Protein AF-A0A815BHQ4-F1 (afdb_monomer)

Foldseek 3Di:
DADEPDDDDDQPLVVLVVCQQDQEYHYAADELVNVCVSQVPPSHPLVSLLNHQYYAYHHEYDPDLVSLLSVLQSNQAHQHYEAHQYAPVSCVSNLVNNVVRNLNHAEYEYEYNQVRDDPVSVVVSVVVVVVVCVVRQHWYWYHHVPDPPDIDTDGDD

pLDDT: mean 74.85, std 13.0, range [36.91, 93.25]

Secondary structure (DSSP, 8-state):
-EEE-SS-SS-HHHHHHT-TT--EEEEES--HHHHHHHHHSTTS-HHHHTT--EEEEESPPPS-HHHHHHHHHHTTT-SEEEEEEE-HHHHHHHHHHHHHH-TT--EEEEEE-GGG--HHHHHHHHHHHHHHHHTTT-EEEEEETTSTT-EEEE---

Mean predicted aligned error: 8.63 Å

Nearest PDB structures (foldseek):
  7z8v-assembly1_F  TM=5.397E-01  e=1.054E-01  Homo sapiens
  3mi3-assembly1_A  TM=4.698E-01  e=1.117E+00  Schizosaccharomyces pombe
  8bya-assembly1_E  TM=3.377E-01  e=5.835E-01  Homo sapiens
  3hly-assembly2_B  TM=4.383E-01  e=2.268E+00  Synechococcus elongatus PCC 6301
  8or0-assembly1_E  TM=3.920E-01  e=2.016E+00  Homo sapiens

Solvent-accessible surface area (backbone atoms only — not comparable to full-atom values): 8557 Å² total; per-residue (Å²): 90,79,50,67,70,72,85,80,99,66,60,68,21,60,57,52,64,74,37,86,80,48,35,46,46,36,39,34,67,42,43,50,64,58,50,47,57,49,53,68,40,91,73,36,62,66,72,51,44,52,51,23,32,34,42,34,42,29,26,49,62,66,97,43,70,68,58,51,51,52,50,29,65,57,47,30,45,26,28,36,43,35,40,31,49,28,53,68,73,52,50,70,59,39,49,68,47,33,62,76,46,22,82,55,45,52,37,39,38,39,28,37,42,52,90,81,62,56,76,66,57,52,54,52,50,52,51,54,49,50,62,56,30,74,76,61,71,31,31,39,36,42,37,48,72,78,46,102,78,58,74,50,78,45,70,53,135

Structure (mmCIF, N/CA/C/O backbone):
data_AF-A0A815BHQ4-F1
#
_entry.id   AF-A0A815BHQ4-F1
#
loop_
_atom_site.group_PDB
_atom_site.id
_atom_site.type_symbol
_atom_site.label_atom_id
_atom_site.label_alt_id
_atom_site.label_comp_id
_atom_site.label_asym_id
_atom_site.label_entity_id
_atom_site.label_seq_id
_atom_site.pdbx_PDB_ins_code
_atom_site.Cartn_x
_atom_site.Cartn_y
_atom_site.Cartn_z
_atom_site.occupancy
_atom_site.B_iso_or_equiv
_atom_site.auth_seq_id
_atom_site.auth_comp_id
_atom_site.auth_asym_id
_atom_site.auth_atom_id
_atom_site.pdbx_PDB_model_num
ATOM 1 N N . PHE A 1 1 ? -13.471 4.871 1.858 1.00 61.12 1 PHE A N 1
ATOM 2 C CA . PHE A 1 1 ? -13.463 6.341 1.654 1.00 61.12 1 PHE A CA 1
ATOM 3 C C . PHE A 1 1 ? -12.443 6.696 0.574 1.00 61.12 1 PHE A C 1
ATOM 5 O O . PHE A 1 1 ? -11.396 6.064 0.565 1.00 61.12 1 PHE A O 1
ATOM 12 N N . SER A 1 2 ? -12.722 7.641 -0.337 1.00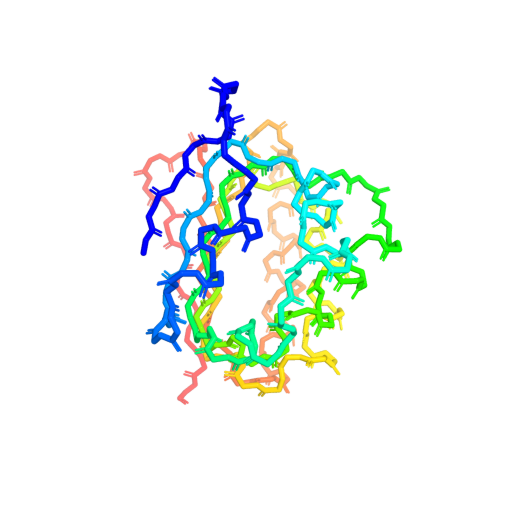 54.50 2 SER A N 1
ATOM 13 C CA . SER A 1 2 ? -11.794 8.050 -1.413 1.00 54.50 2 SER A CA 1
ATOM 14 C C . SER A 1 2 ? -11.588 9.566 -1.405 1.00 54.50 2 SER A C 1
ATOM 16 O O . SER A 1 2 ? -12.576 10.298 -1.380 1.00 54.50 2 SER A O 1
ATOM 18 N N . ARG A 1 3 ? -10.334 10.042 -1.436 1.00 63.38 3 ARG A N 1
ATOM 19 C CA . ARG A 1 3 ? -10.001 11.480 -1.450 1.00 63.38 3 ARG A CA 1
ATOM 20 C C . ARG A 1 3 ? -8.830 11.805 -2.380 1.00 63.38 3 ARG A C 1
ATOM 22 O O . ARG A 1 3 ? -7.824 11.099 -2.396 1.00 63.38 3 ARG A O 1
ATOM 29 N N . GLN A 1 4 ? -8.950 12.925 -3.092 1.00 62.28 4 GLN A N 1
ATOM 30 C CA . GLN A 1 4 ? -7.867 13.575 -3.831 1.00 62.28 4 GLN A CA 1
ATOM 31 C C . GLN A 1 4 ? -7.323 14.757 -3.009 1.00 62.28 4 GLN A C 1
ATOM 33 O O . GLN A 1 4 ? -8.094 15.638 -2.626 1.00 62.28 4 GLN A O 1
ATOM 38 N N . LEU A 1 5 ? -6.017 14.789 -2.709 1.00 60.12 5 LEU A N 1
ATOM 39 C CA . LEU A 1 5 ? -5.383 15.895 -1.964 1.00 60.12 5 LEU A CA 1
ATOM 40 C C . LEU A 1 5 ? -4.979 17.044 -2.906 1.00 60.12 5 LEU A C 1
ATOM 42 O O . LEU A 1 5 ? -3.830 17.465 -2.953 1.00 60.12 5 LEU A O 1
ATOM 46 N N . SER A 1 6 ? -5.921 17.579 -3.682 1.00 50.56 6 SER A N 1
ATOM 47 C CA . SER A 1 6 ? -5.687 18.786 -4.483 1.00 50.56 6 SER A CA 1
ATOM 48 C C . SER A 1 6 ? -6.383 19.970 -3.818 1.00 50.56 6 SER A C 1
ATOM 50 O O . SER A 1 6 ? -7.547 20.217 -4.102 1.00 50.56 6 SER A O 1
ATOM 52 N N . ARG A 1 7 ? -5.668 20.649 -2.905 1.00 52.22 7 ARG A N 1
ATOM 53 C CA . ARG A 1 7 ? -6.044 21.909 -2.222 1.00 52.22 7 ARG A CA 1
ATOM 54 C C . ARG A 1 7 ? -7.504 21.965 -1.709 1.00 52.22 7 ARG A C 1
ATOM 56 O O . ARG A 1 7 ? -8.370 22.333 -2.490 1.00 52.22 7 ARG A O 1
ATOM 63 N N . ASN A 1 8 ? -7.766 21.676 -0.412 1.00 52.06 8 ASN A N 1
ATOM 64 C CA . ASN A 1 8 ? -8.641 22.494 0.478 1.00 52.06 8 ASN A CA 1
ATOM 65 C C . ASN A 1 8 ? -9.079 21.892 1.850 1.00 52.06 8 ASN A C 1
ATOM 67 O O . ASN A 1 8 ? -9.425 20.716 1.980 1.00 52.06 8 ASN A O 1
ATOM 71 N N . VAL A 1 9 ? -9.113 22.823 2.825 1.00 53.78 9 VAL A N 1
ATOM 72 C CA . VAL A 1 9 ? -9.917 23.053 4.060 1.00 53.78 9 VAL A CA 1
ATOM 73 C C . VAL A 1 9 ? -9.940 22.040 5.219 1.00 53.78 9 VAL A C 1
ATOM 75 O O . VAL A 1 9 ? -9.881 22.490 6.360 1.00 53.78 9 VAL A O 1
ATOM 78 N N . ILE A 1 10 ? -9.985 20.721 5.010 1.00 62.66 10 ILE A N 1
ATOM 79 C CA . ILE A 1 10 ? -10.094 19.756 6.135 1.00 62.66 10 ILE A CA 1
ATOM 80 C C . ILE A 1 10 ? -8.878 18.829 6.161 1.00 62.66 10 ILE A C 1
ATOM 82 O O . ILE A 1 10 ? -8.571 18.190 5.149 1.00 62.66 10 ILE A O 1
ATOM 86 N N . LYS A 1 11 ? -8.178 18.725 7.297 1.00 74.12 11 LYS A N 1
ATOM 87 C CA . LYS A 1 11 ? -7.032 17.810 7.440 1.00 74.12 11 LYS A CA 1
ATOM 88 C C . LYS A 1 11 ? -7.503 16.360 7.304 1.00 74.12 11 LYS A C 1
ATOM 90 O O . LYS A 1 11 ? -8.575 16.007 7.794 1.00 74.12 11 LYS A O 1
ATOM 95 N N . LEU A 1 12 ? -6.731 15.501 6.630 1.00 79.25 12 LEU A N 1
ATOM 96 C CA . LEU A 1 12 ? -7.065 14.073 6.521 1.00 79.25 12 LEU A CA 1
ATOM 97 C C . LEU A 1 12 ? -7.209 13.409 7.901 1.00 79.25 12 LEU A C 1
ATOM 99 O O . LEU A 1 12 ? -8.049 12.525 8.060 1.00 79.25 12 LEU A O 1
ATOM 103 N N . SER A 1 13 ? -6.458 13.894 8.893 1.00 79.06 13 SER A N 1
ATOM 104 C CA . SER A 1 13 ? -6.562 13.475 10.291 1.00 79.06 13 SER A CA 1
ATOM 105 C C . SER A 1 13 ? -7.966 13.591 10.856 1.00 79.06 13 SER A C 1
ATOM 107 O O . SER A 1 13 ? -8.489 12.640 11.432 1.00 79.06 13 SER A O 1
ATOM 109 N N . ASP A 1 14 ? -8.595 14.737 10.630 1.00 80.56 14 ASP A N 1
ATOM 110 C CA . ASP A 1 14 ? -9.879 15.066 11.233 1.00 80.56 14 ASP A CA 1
ATOM 111 C C . ASP A 1 14 ? -10.973 14.194 10.611 1.00 80.56 14 ASP A C 1
ATOM 113 O O . ASP A 1 14 ? -11.822 13.654 11.315 1.00 80.56 14 ASP A O 1
ATOM 117 N N . LEU A 1 15 ? -10.895 13.956 9.297 1.00 80.69 15 LEU A N 1
ATOM 118 C CA . LEU A 1 15 ? -11.810 13.049 8.600 1.00 80.69 15 LEU A CA 1
ATOM 119 C C . LEU A 1 15 ? -11.690 11.604 9.086 1.00 80.69 15 LEU A C 1
ATOM 121 O O . LEU A 1 15 ? -12.710 10.948 9.276 1.00 80.69 15 LEU A O 1
ATOM 125 N N . ILE A 1 16 ? -10.468 11.102 9.284 1.00 83.56 16 ILE A N 1
ATOM 126 C CA . ILE A 1 16 ? -10.259 9.735 9.779 1.00 83.56 16 ILE A CA 1
ATOM 127 C C . ILE A 1 16 ? -10.817 9.595 11.198 1.00 83.56 16 ILE A C 1
ATOM 129 O O . ILE A 1 16 ? -11.504 8.616 11.483 1.00 83.56 16 ILE A O 1
ATOM 133 N N . ASN A 1 17 ? -10.605 10.591 12.060 1.00 83.19 17 ASN A N 1
ATOM 134 C CA . ASN A 1 17 ? -1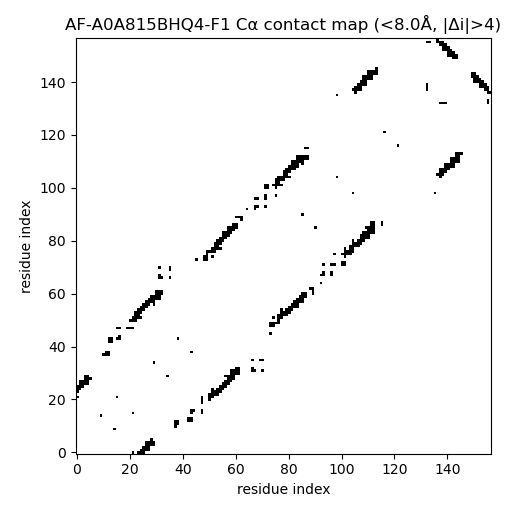1.144 10.584 13.421 1.00 83.19 17 ASN A CA 1
ATOM 135 C C . ASN A 1 17 ? -12.679 10.606 13.464 1.00 83.19 17 ASN A C 1
ATOM 137 O O . ASN A 1 17 ? -13.275 10.022 14.365 1.00 83.19 17 ASN A O 1
ATOM 141 N N . LEU A 1 18 ? -13.328 11.247 12.487 1.00 85.88 18 LEU A N 1
ATOM 142 C CA . LEU A 1 18 ? -14.790 11.261 12.361 1.00 85.88 18 LEU A CA 1
ATOM 143 C C . LEU A 1 18 ? -15.367 9.938 11.829 1.00 85.88 18 LEU A C 1
ATOM 145 O O . LEU A 1 18 ? -16.583 9.755 11.833 1.00 85.88 18 LEU A O 1
ATOM 149 N N . MET A 1 19 ? -14.522 9.005 11.380 1.00 86.06 19 MET A N 1
ATOM 150 C CA . MET A 1 19 ? -14.933 7.717 10.818 1.00 86.06 19 MET A CA 1
ATOM 151 C C . MET A 1 19 ? -14.397 6.550 11.667 1.00 86.06 19 MET A C 1
ATOM 153 O O . MET A 1 19 ? -13.497 5.829 11.233 1.00 86.06 19 MET A O 1
ATOM 157 N N . PRO A 1 20 ? -14.968 6.286 12.859 1.00 82.94 20 PRO A N 1
ATOM 158 C CA . PRO A 1 20 ? -14.420 5.315 13.816 1.00 82.94 20 PRO A CA 1
ATOM 159 C C . PRO A 1 20 ? -14.423 3.853 13.335 1.00 82.94 20 PRO A C 1
ATOM 161 O O . PRO A 1 20 ? -13.762 3.002 13.940 1.00 82.94 20 PRO A O 1
ATOM 164 N N . ASN A 1 21 ? -15.161 3.564 12.259 1.00 87.44 21 ASN A N 1
ATOM 165 C CA . ASN A 1 21 ? -15.283 2.251 11.619 1.00 87.44 21 ASN A CA 1
ATOM 166 C C . ASN A 1 21 ? -14.637 2.221 10.222 1.00 87.44 21 ASN A C 1
ATOM 168 O O . ASN A 1 21 ? -14.981 1.378 9.396 1.00 87.44 21 ASN A O 1
ATOM 172 N N . LEU A 1 22 ? -13.737 3.162 9.920 1.00 89.31 22 LEU A N 1
ATOM 173 C CA . LEU A 1 22 ? -13.043 3.199 8.640 1.00 89.31 22 LEU A CA 1
ATOM 174 C C . LEU A 1 22 ? -12.103 1.991 8.500 1.00 89.31 22 LEU A C 1
ATOM 176 O O . LEU A 1 22 ? -11.078 1.912 9.170 1.00 89.31 22 LEU A O 1
ATOM 180 N N . THR A 1 23 ? -12.439 1.076 7.592 1.00 92.00 23 THR A N 1
ATOM 181 C CA . THR A 1 23 ? -11.619 -0.103 7.255 1.00 92.00 23 THR A CA 1
ATOM 182 C C . THR A 1 23 ? -10.906 0.035 5.910 1.00 92.00 23 THR A C 1
ATOM 184 O O . THR A 1 23 ? -9.891 -0.618 5.676 1.00 92.00 23 THR A O 1
ATOM 187 N N . CYS A 1 24 ? -11.407 0.908 5.030 1.00 92.12 24 CYS A N 1
ATOM 188 C CA . CYS A 1 24 ? -10.892 1.100 3.678 1.00 92.12 24 CYS A CA 1
ATOM 189 C C . CYS A 1 24 ? -10.629 2.577 3.366 1.00 92.12 24 CYS A C 1
ATOM 191 O O . CYS A 1 24 ? -11.546 3.413 3.392 1.00 92.12 24 CYS A O 1
ATOM 193 N N . LEU A 1 25 ? -9.382 2.883 3.003 1.00 89.62 25 LEU A N 1
ATOM 194 C CA . LEU A 1 25 ? -8.920 4.222 2.657 1.00 89.62 25 LEU A CA 1
ATOM 195 C C . LEU A 1 25 ? -8.262 4.230 1.272 1.00 89.62 25 LEU A C 1
ATOM 197 O O . LEU A 1 25 ? -7.277 3.541 1.033 1.00 89.62 25 LEU A O 1
ATOM 201 N N . ARG A 1 26 ? -8.787 5.058 0.366 1.00 88.94 26 ARG A N 1
ATOM 202 C CA . ARG A 1 26 ? -8.206 5.331 -0.949 1.00 88.94 26 ARG A CA 1
ATOM 203 C C . ARG A 1 26 ? -7.764 6.784 -1.036 1.00 88.94 26 ARG A C 1
ATOM 205 O O . ARG A 1 26 ? -8.549 7.705 -0.816 1.00 88.94 26 ARG A O 1
ATOM 212 N N . LEU A 1 27 ? -6.507 6.978 -1.397 1.00 83.25 27 LEU A N 1
ATOM 213 C CA . LEU A 1 27 ? -5.854 8.272 -1.501 1.00 83.25 27 LEU A CA 1
ATOM 214 C C . LEU A 1 27 ? -5.291 8.424 -2.904 1.00 83.25 27 LEU A C 1
ATOM 216 O O . LEU A 1 27 ? -4.572 7.553 -3.385 1.00 83.25 27 LEU A O 1
ATOM 220 N N . SER A 1 28 ? -5.651 9.512 -3.579 1.00 82.38 28 SER A N 1
ATOM 221 C CA . SER A 1 28 ? -5.200 9.799 -4.940 1.00 82.38 28 SER A CA 1
ATOM 222 C C . SER A 1 28 ? -4.452 11.120 -5.025 1.00 82.38 28 SER A C 1
ATOM 224 O O . SER A 1 28 ? -4.843 12.105 -4.400 1.00 82.38 28 SER A O 1
ATOM 226 N N . TYR A 1 29 ? -3.398 11.125 -5.838 1.00 75.56 29 TYR A N 1
ATOM 227 C CA . TYR A 1 29 ? -2.478 12.240 -6.048 1.00 75.56 29 TYR A CA 1
ATOM 228 C C . TYR A 1 29 ? -1.850 12.737 -4.742 1.00 75.56 29 TYR A C 1
ATOM 230 O O . TYR A 1 29 ? -1.818 13.933 -4.472 1.00 75.56 29 TYR A O 1
ATOM 238 N N . VAL A 1 30 ? -1.381 11.797 -3.919 1.00 72.50 30 VAL A N 1
ATOM 239 C CA . VAL A 1 30 ? -0.775 12.077 -2.613 1.00 72.50 30 VAL A CA 1
ATOM 240 C C . VAL A 1 30 ? 0.712 11.756 -2.656 1.00 72.50 30 VAL A C 1
ATOM 242 O O . VAL A 1 30 ? 1.070 10.643 -3.041 1.00 72.50 30 VAL A O 1
ATOM 245 N N . SER A 1 31 ? 1.571 12.695 -2.237 1.00 75.00 31 SER A N 1
ATOM 246 C CA . SER A 1 31 ? 2.968 12.347 -1.955 1.00 75.00 31 SER A CA 1
ATOM 247 C C . SER A 1 31 ? 3.057 11.633 -0.607 1.00 75.00 31 SER A C 1
ATOM 249 O O . SER A 1 31 ? 2.367 11.997 0.350 1.00 75.00 31 SER A O 1
ATOM 251 N N . LEU A 1 32 ? 3.908 10.610 -0.501 1.00 73.56 32 LEU A N 1
ATOM 252 C CA . LEU A 1 32 ? 4.089 9.873 0.757 1.00 73.56 32 LEU A CA 1
ATOM 253 C C . LEU A 1 32 ? 4.472 10.803 1.921 1.00 73.56 32 LEU A C 1
ATOM 255 O O . LEU A 1 32 ? 4.017 10.615 3.047 1.00 73.56 32 LEU A O 1
ATOM 259 N N . THR A 1 33 ? 5.264 11.839 1.637 1.00 74.56 33 THR A N 1
ATOM 260 C CA . THR A 1 33 ? 5.632 12.882 2.598 1.00 74.56 33 THR A CA 1
ATOM 261 C C . THR A 1 33 ? 4.418 13.639 3.105 1.00 74.56 33 THR A C 1
ATOM 263 O O . THR A 1 33 ? 4.259 13.788 4.313 1.00 74.56 33 THR A O 1
ATOM 266 N N . GLN A 1 34 ? 3.540 14.085 2.206 1.00 75.75 34 GLN A N 1
ATOM 267 C CA . GLN A 1 34 ? 2.301 14.755 2.597 1.00 75.75 34 GLN A CA 1
ATOM 268 C C . GLN A 1 34 ? 1.425 13.830 3.439 1.00 75.75 34 GLN A C 1
ATOM 270 O O . GLN A 1 34 ? 0.928 14.252 4.477 1.00 75.75 34 GLN A O 1
ATOM 275 N N . LEU A 1 35 ? 1.309 12.558 3.047 1.00 79.56 35 LEU A N 1
ATOM 276 C CA . LEU A 1 35 ? 0.550 11.569 3.803 1.00 79.56 35 LEU A CA 1
ATOM 277 C C . LEU A 1 35 ? 1.086 11.399 5.225 1.00 79.56 35 LEU A C 1
ATOM 279 O O . LEU A 1 35 ? 0.332 11.491 6.186 1.00 79.56 35 LEU A O 1
ATOM 283 N N . ILE A 1 36 ? 2.389 11.162 5.368 1.00 79.00 36 ILE A N 1
ATOM 284 C CA . ILE A 1 36 ? 3.015 10.951 6.677 1.00 79.00 36 ILE A CA 1
ATOM 285 C C . ILE A 1 36 ? 2.941 12.215 7.518 1.00 79.00 36 ILE A C 1
ATOM 287 O O . ILE A 1 36 ? 2.691 12.119 8.710 1.00 79.00 36 ILE A O 1
ATOM 291 N N . ASN A 1 37 ? 3.110 13.394 6.927 1.00 78.00 37 ASN A N 1
ATOM 292 C CA . ASN A 1 37 ? 2.989 14.642 7.668 1.00 78.00 37 ASN A CA 1
ATOM 293 C C . ASN A 1 37 ? 1.542 14.875 8.128 1.00 78.00 37 ASN A C 1
ATOM 295 O O . ASN A 1 37 ? 1.317 15.274 9.267 1.00 78.00 37 ASN A O 1
ATOM 299 N N . GLU A 1 38 ? 0.544 14.603 7.283 1.00 78.81 38 GLU A N 1
ATOM 300 C CA . GLU A 1 38 ? -0.866 14.766 7.656 1.00 78.81 38 GLU A CA 1
ATOM 301 C C . GLU A 1 38 ? -1.323 13.745 8.701 1.00 78.81 38 GLU A C 1
ATOM 303 O O . GLU A 1 38 ? -2.088 14.097 9.597 1.00 78.81 38 GLU A O 1
ATOM 308 N N . LEU A 1 39 ? -0.857 12.499 8.604 1.00 77.44 39 LEU A N 1
ATOM 309 C CA . LEU A 1 39 ? -1.277 11.427 9.503 1.00 77.44 39 LEU A CA 1
ATOM 310 C C . LEU A 1 39 ? -0.385 11.271 10.748 1.00 77.44 39 LEU A C 1
ATOM 312 O O . LEU A 1 39 ? -0.819 10.699 11.744 1.00 77.44 39 LEU A O 1
ATOM 316 N N . GLY A 1 40 ? 0.878 11.687 10.666 1.00 68.38 40 GLY A N 1
ATOM 317 C CA . GLY A 1 40 ? 1.901 11.531 11.703 1.00 68.38 40 GLY A CA 1
ATOM 318 C C . GLY A 1 40 ? 1.918 12.661 12.729 1.00 68.38 40 GLY A C 1
ATOM 319 O O . GLY A 1 40 ? 2.513 12.494 13.791 1.00 68.38 40 GLY A O 1
ATOM 320 N N . ASN A 1 41 ? 1.241 13.776 12.441 1.00 66.25 41 ASN A N 1
ATOM 321 C CA . ASN A 1 41 ? 0.924 14.791 13.441 1.00 66.25 41 ASN A CA 1
ATOM 322 C C . ASN A 1 41 ? -0.031 14.217 14.503 1.00 66.25 41 ASN A C 1
ATOM 324 O O . ASN A 1 41 ? -0.893 13.398 14.184 1.00 66.25 41 ASN A O 1
ATOM 328 N N . ASP A 1 42 ? 0.067 14.711 15.742 1.00 59.75 42 ASP A N 1
ATOM 329 C CA . ASP A 1 42 ? -0.676 14.247 16.935 1.00 59.75 42 ASP A CA 1
ATOM 330 C C . ASP A 1 42 ? -2.217 14.291 16.828 1.00 59.75 42 ASP A C 1
ATOM 332 O O . ASP A 1 42 ? -2.925 13.927 17.763 1.00 59.75 42 ASP A O 1
ATOM 336 N N . GLY A 1 43 ? -2.757 14.726 15.689 1.00 65.75 43 GLY A N 1
ATOM 337 C CA . GLY A 1 43 ? -4.187 14.799 15.437 1.00 65.75 43 GLY A CA 1
ATOM 338 C C . GLY A 1 43 ? -4.857 13.444 15.230 1.00 65.75 43 GLY A C 1
ATOM 339 O O . GLY A 1 43 ? -6.038 13.346 15.524 1.0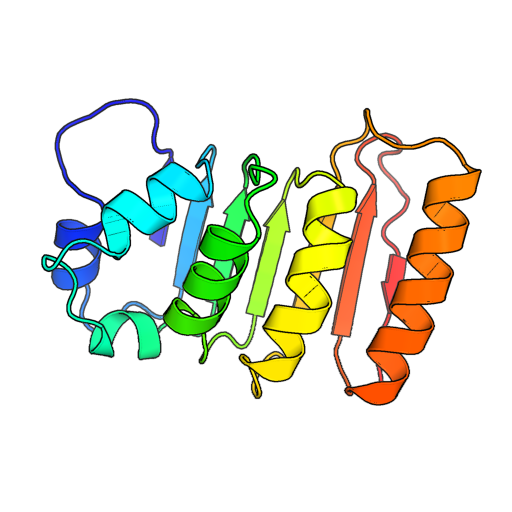0 65.75 43 GLY A O 1
ATOM 340 N N . ILE A 1 44 ? -4.170 12.402 14.744 1.00 74.50 44 ILE A N 1
ATOM 341 C CA . ILE A 1 44 ? -4.804 11.090 14.503 1.00 74.50 44 ILE A CA 1
ATOM 342 C C . ILE A 1 44 ? -4.715 10.178 15.716 1.00 74.50 44 ILE A C 1
ATOM 344 O O . ILE A 1 44 ? -3.622 9.858 16.189 1.00 74.50 44 ILE A O 1
ATOM 348 N N . ASP A 1 45 ? -5.858 9.625 16.125 1.00 77.94 45 ASP A N 1
ATOM 349 C CA . ASP A 1 45 ? -5.844 8.451 16.991 1.00 77.94 45 ASP A CA 1
ATOM 350 C C . ASP A 1 45 ? -5.248 7.262 16.219 1.00 77.94 45 ASP A C 1
ATOM 352 O O . ASP A 1 45 ? -5.881 6.659 15.350 1.00 77.94 45 ASP A O 1
ATOM 356 N N . LYS A 1 46 ? -4.004 6.895 16.550 1.00 78.06 46 LYS A N 1
ATOM 357 C CA . LYS A 1 46 ? -3.276 5.771 15.936 1.00 78.06 46 LYS A CA 1
ATOM 358 C C . LYS A 1 46 ? -4.044 4.448 16.030 1.00 78.06 46 LYS A C 1
ATOM 360 O O . LYS A 1 46 ? -3.809 3.556 15.215 1.00 78.06 46 LYS A O 1
ATOM 365 N N . LYS A 1 47 ? -4.971 4.297 16.985 1.00 81.69 47 LYS A N 1
ATOM 366 C CA . LYS A 1 47 ? -5.855 3.123 17.062 1.00 81.69 47 LYS A CA 1
ATOM 367 C C . LYS A 1 47 ? -6.817 3.048 15.876 1.00 81.69 47 LYS A C 1
ATOM 369 O O . LYS A 1 47 ? -7.184 1.942 15.495 1.00 81.69 47 LYS A O 1
ATOM 374 N N . MET A 1 48 ? -7.190 4.177 15.269 1.00 83.06 48 MET A N 1
ATOM 375 C CA . MET A 1 48 ? -8.028 4.210 14.065 1.00 83.06 48 MET A CA 1
ATOM 376 C C . MET A 1 48 ? -7.279 3.669 12.849 1.00 83.06 48 MET A C 1
ATOM 378 O O . MET A 1 48 ? -7.820 2.840 12.126 1.00 83.06 48 MET A O 1
ATOM 382 N N . LEU A 1 49 ? -6.008 4.047 12.666 1.00 83.19 49 LEU A N 1
ATOM 383 C CA . LEU A 1 49 ? -5.190 3.518 11.565 1.00 83.19 49 LEU A CA 1
ATOM 384 C C . LEU A 1 49 ? -4.988 2.003 11.671 1.00 83.19 49 LEU A C 1
ATOM 386 O O . LEU A 1 49 ? -4.956 1.323 10.653 1.00 83.19 49 LEU A O 1
ATOM 390 N N . LYS A 1 50 ? -4.941 1.455 12.893 1.00 84.19 50 LYS A N 1
ATOM 391 C CA . LYS A 1 50 ? -4.891 0.001 13.107 1.00 84.19 50 LYS A CA 1
ATOM 392 C C . LYS A 1 50 ? -6.165 -0.735 12.675 1.00 84.19 50 LYS A C 1
ATOM 394 O O . LYS A 1 50 ? -6.102 -1.941 12.482 1.00 84.19 50 LYS A O 1
ATOM 399 N N . LYS A 1 51 ? -7.311 -0.059 12.528 1.00 87.69 51 LYS A N 1
ATOM 400 C CA . LYS A 1 51 ? -8.552 -0.678 12.021 1.00 87.69 51 LYS A CA 1
ATOM 401 C C . LYS A 1 51 ? -8.611 -0.741 10.495 1.00 87.69 51 LYS A C 1
ATOM 403 O O . LYS A 1 51 ? -9.458 -1.451 9.957 1.00 87.69 51 LYS A O 1
ATOM 408 N N . LEU A 1 52 ? -7.745 0.001 9.803 1.00 89.88 52 LEU A N 1
ATOM 409 C CA . LEU A 1 52 ? -7.656 -0.072 8.352 1.00 89.88 52 LEU A CA 1
ATOM 410 C C . LEU A 1 52 ? -7.132 -1.448 7.955 1.00 89.88 52 LEU A C 1
ATOM 412 O O . LEU A 1 52 ? -6.073 -1.867 8.412 1.00 89.88 52 LEU A O 1
ATOM 416 N N . THR A 1 53 ? -7.872 -2.111 7.074 1.00 93.25 53 THR A N 1
ATOM 417 C CA . THR A 1 53 ? -7.493 -3.387 6.460 1.00 93.25 53 THR A CA 1
ATOM 418 C C . THR A 1 53 ? -7.195 -3.216 4.976 1.00 93.25 53 THR A C 1
ATOM 420 O O . THR A 1 53 ? -6.462 -4.014 4.404 1.00 93.25 53 THR A O 1
ATOM 423 N N . THR A 1 54 ? -7.733 -2.168 4.342 1.00 92.81 54 THR A N 1
ATOM 424 C CA . THR A 1 54 ? -7.541 -1.880 2.917 1.00 92.81 54 THR A CA 1
ATOM 425 C C . THR A 1 54 ? -6.994 -0.472 2.717 1.00 92.81 54 THR A C 1
ATOM 427 O O . THR A 1 54 ? -7.583 0.508 3.186 1.00 92.81 54 THR A O 1
ATOM 430 N N . LEU A 1 55 ? -5.893 -0.363 1.977 1.00 91.12 55 LEU A N 1
ATOM 431 C CA . LEU A 1 55 ? -5.261 0.905 1.639 1.00 91.12 55 LEU A CA 1
ATOM 432 C C . LEU A 1 55 ? -4.931 0.958 0.151 1.00 91.12 55 LEU A C 1
ATOM 434 O O . LEU A 1 55 ? -4.230 0.104 -0.383 1.00 91.12 55 LEU A O 1
ATOM 438 N N . THR A 1 56 ? -5.393 2.009 -0.515 1.00 89.81 56 THR A N 1
ATOM 439 C CA . THR A 1 56 ? -5.003 2.324 -1.890 1.00 89.81 56 THR A CA 1
ATOM 440 C C . THR A 1 56 ? -4.323 3.679 -1.915 1.00 89.81 56 THR A C 1
ATOM 442 O O . THR A 1 56 ? -4.912 4.675 -1.496 1.00 89.81 56 THR A O 1
ATOM 445 N N . ILE A 1 57 ? -3.106 3.732 -2.444 1.00 85.69 57 ILE A N 1
ATOM 446 C CA . ILE A 1 57 ? -2.347 4.964 -2.638 1.00 85.69 57 ILE A CA 1
ATOM 447 C C . ILE A 1 57 ? -2.021 5.083 -4.109 1.00 85.69 57 ILE A C 1
ATOM 449 O O . ILE A 1 57 ? -1.323 4.247 -4.668 1.00 85.69 57 ILE A O 1
ATOM 453 N N . LYS A 1 58 ? -2.504 6.158 -4.715 1.00 84.62 58 LYS A N 1
ATOM 454 C CA . LYS A 1 58 ? -2.139 6.577 -6.058 1.00 84.62 58 LYS A CA 1
ATOM 455 C C . LYS A 1 58 ? -1.347 7.865 -5.955 1.00 84.62 58 LYS A C 1
ATOM 457 O O . LYS A 1 58 ? -1.917 8.892 -5.597 1.00 84.62 58 LYS A O 1
ATOM 462 N N . GLY A 1 59 ? -0.059 7.842 -6.260 1.00 73.94 59 GLY A N 1
ATOM 463 C CA . GLY A 1 59 ? 0.778 9.033 -6.133 1.00 73.94 59 GLY A CA 1
ATOM 464 C C . GLY A 1 59 ? 2.266 8.726 -6.166 1.00 73.94 59 GLY A C 1
ATOM 465 O O . GLY A 1 59 ? 2.674 7.570 -6.243 1.00 73.94 59 GLY A O 1
ATOM 466 N N . SER A 1 60 ? 3.082 9.777 -6.112 1.00 65.62 60 SER A N 1
ATOM 467 C CA . SER A 1 60 ? 4.531 9.629 -6.062 1.00 65.62 60 SER A CA 1
ATOM 468 C C . SER A 1 60 ? 4.983 9.260 -4.649 1.00 65.62 60 SER A C 1
ATOM 470 O O . SER A 1 60 ? 4.648 9.917 -3.659 1.00 65.62 60 SER A O 1
ATOM 472 N N . MET A 1 61 ? 5.792 8.210 -4.544 1.00 66.00 61 MET A N 1
ATOM 473 C CA . MET A 1 61 ? 6.654 8.045 -3.379 1.00 66.00 61 MET A CA 1
ATOM 474 C C . MET A 1 61 ? 7.932 8.846 -3.629 1.00 66.00 61 MET A C 1
ATOM 476 O O . MET A 1 61 ? 8.521 8.784 -4.706 1.00 66.00 61 MET A O 1
ATOM 480 N N . GLU A 1 62 ? 8.314 9.665 -2.659 1.00 66.06 62 GLU A N 1
ATOM 481 C CA . GLU A 1 62 ? 9.623 10.315 -2.651 1.00 66.06 62 GLU A CA 1
ATOM 482 C C . GLU A 1 62 ? 10.662 9.310 -2.140 1.00 66.06 62 GLU A C 1
ATOM 484 O O . GLU A 1 62 ? 10.335 8.442 -1.326 1.00 66.06 62 GLU A O 1
ATOM 489 N N . ASN A 1 63 ? 11.908 9.450 -2.595 1.00 66.62 63 ASN A N 1
ATOM 490 C CA . ASN A 1 63 ? 13.012 8.552 -2.259 1.00 66.62 63 ASN A CA 1
ATOM 491 C C . ASN A 1 63 ? 13.557 8.838 -0.843 1.00 66.62 63 ASN A C 1
ATOM 493 O O . ASN A 1 63 ? 14.684 9.291 -0.658 1.00 66.62 63 ASN A O 1
ATOM 497 N N . ASP A 1 64 ? 12.711 8.649 0.169 1.00 72.81 64 ASP A N 1
ATOM 498 C CA . ASP A 1 64 ? 13.016 8.912 1.574 1.00 72.81 64 ASP A CA 1
ATOM 499 C C . ASP A 1 64 ? 12.764 7.645 2.400 1.00 72.81 64 ASP A C 1
ATOM 501 O O . ASP A 1 64 ? 11.642 7.311 2.792 1.00 72.81 64 ASP A O 1
ATOM 505 N N . THR A 1 65 ? 13.851 6.922 2.676 1.00 71.62 65 THR A N 1
ATOM 506 C CA . THR A 1 65 ? 13.813 5.648 3.409 1.00 71.62 65 THR A CA 1
ATOM 507 C C . THR A 1 65 ? 13.211 5.803 4.810 1.00 71.62 65 THR A C 1
ATOM 509 O O . THR A 1 65 ? 12.567 4.876 5.307 1.00 71.62 65 THR A O 1
ATOM 512 N N . PHE A 1 66 ? 13.393 6.954 5.469 1.00 76.12 66 PHE A N 1
ATOM 513 C CA . PHE A 1 66 ? 12.816 7.193 6.793 1.00 76.12 66 PHE A CA 1
ATOM 514 C C . PHE A 1 66 ? 11.291 7.270 6.709 1.00 76.12 66 PHE A C 1
ATOM 516 O O . PHE A 1 66 ? 10.585 6.620 7.482 1.00 76.12 66 PHE A O 1
ATOM 523 N N . LYS A 1 67 ? 10.775 7.992 5.716 1.00 77.25 67 LYS A N 1
ATOM 524 C CA . LYS A 1 67 ? 9.335 8.096 5.469 1.00 77.25 67 LYS A CA 1
ATOM 525 C C . LYS A 1 67 ? 8.713 6.757 5.091 1.00 77.25 67 LYS A C 1
ATOM 527 O O . LYS A 1 67 ? 7.681 6.391 5.645 1.00 77.25 67 LYS A O 1
ATOM 532 N N . ILE A 1 68 ? 9.377 5.976 4.245 1.00 76.19 68 ILE A N 1
ATOM 533 C CA . ILE A 1 68 ? 8.929 4.621 3.899 1.00 76.19 68 ILE A CA 1
ATOM 534 C C . ILE A 1 68 ? 8.820 3.738 5.155 1.00 76.19 68 ILE A C 1
ATOM 536 O O . ILE A 1 68 ? 7.823 3.043 5.338 1.00 76.19 68 ILE A O 1
ATOM 540 N N . LYS A 1 69 ? 9.787 3.808 6.081 1.00 80.56 69 LYS A N 1
ATOM 541 C CA . LYS A 1 69 ? 9.692 3.085 7.363 1.00 80.56 69 LYS A CA 1
ATOM 542 C C . LYS A 1 69 ? 8.488 3.533 8.186 1.00 80.56 69 LYS A C 1
ATOM 544 O O . LYS A 1 69 ? 7.746 2.687 8.682 1.00 80.56 69 LYS A O 1
ATOM 549 N N . THR A 1 70 ? 8.294 4.842 8.336 1.00 82.19 70 THR A N 1
ATOM 550 C CA . THR A 1 70 ? 7.164 5.409 9.088 1.00 82.19 70 THR A CA 1
ATOM 551 C C . THR A 1 70 ? 5.832 4.960 8.499 1.00 82.19 70 THR A C 1
ATOM 553 O O . THR A 1 70 ? 4.957 4.519 9.240 1.00 82.19 70 THR A O 1
ATOM 556 N N . PHE A 1 71 ? 5.711 4.964 7.173 1.00 84.50 71 PHE A N 1
ATOM 557 C CA . PHE A 1 71 ? 4.550 4.439 6.468 1.00 84.50 71 PHE A CA 1
ATOM 558 C C . PHE A 1 71 ? 4.232 2.989 6.865 1.00 84.50 71 PHE A C 1
ATOM 560 O O . PHE A 1 71 ? 3.119 2.709 7.310 1.00 84.50 71 PHE A O 1
ATOM 567 N N . CYS A 1 72 ? 5.213 2.083 6.801 1.00 83.56 72 CYS A N 1
ATOM 568 C CA . CYS A 1 72 ? 5.001 0.680 7.171 1.00 83.56 72 CYS A CA 1
ATOM 569 C C . CYS A 1 72 ? 4.561 0.510 8.635 1.00 83.56 72 CYS A C 1
ATOM 571 O O . CYS A 1 72 ? 3.753 -0.363 8.940 1.00 83.56 72 CYS A O 1
ATOM 573 N N . TYR A 1 73 ? 5.055 1.351 9.551 1.00 84.12 73 TYR A N 1
ATOM 574 C CA . TYR A 1 73 ? 4.626 1.319 10.953 1.00 84.12 73 TYR A CA 1
ATOM 575 C C . TYR A 1 73 ? 3.170 1.755 11.138 1.00 84.12 73 TYR A C 1
ATOM 577 O O . TYR A 1 73 ? 2.434 1.142 11.916 1.00 84.12 73 TYR A O 1
ATOM 585 N N . MET A 1 74 ? 2.753 2.806 10.431 1.00 83.94 74 MET A N 1
ATOM 586 C CA . MET A 1 74 ? 1.404 3.366 10.540 1.00 83.94 74 MET A CA 1
ATOM 587 C C . MET A 1 74 ? 0.330 2.410 10.019 1.00 83.94 74 MET A C 1
ATOM 589 O O . MET A 1 74 ? -0.762 2.358 10.579 1.00 83.94 74 MET A O 1
ATOM 593 N N . PHE A 1 75 ? 0.660 1.629 8.992 1.00 85.81 75 PHE A N 1
ATOM 594 C CA . PHE A 1 75 ? -0.265 0.750 8.277 1.00 85.81 75 PHE A CA 1
ATOM 595 C C . PHE A 1 75 ? 0.038 -0.740 8.497 1.00 85.81 75 PHE A C 1
ATOM 597 O O . PHE A 1 75 ? -0.143 -1.568 7.610 1.00 85.81 75 PHE A O 1
ATOM 604 N N . SER A 1 76 ? 0.487 -1.090 9.705 1.00 86.31 76 SER A N 1
ATOM 605 C CA . SER A 1 76 ? 0.917 -2.452 10.068 1.00 86.31 76 SER A CA 1
ATOM 606 C C . SER A 1 76 ? -0.186 -3.519 10.075 1.00 86.31 76 SER A C 1
ATOM 608 O O . SER A 1 76 ? 0.137 -4.702 10.111 1.00 86.31 76 SER A O 1
ATOM 610 N N . ASN A 1 77 ? -1.465 -3.129 10.016 1.00 88.25 77 ASN A N 1
ATOM 611 C CA . ASN A 1 77 ? -2.612 -4.048 9.991 1.00 88.25 77 ASN A CA 1
ATOM 612 C C . ASN A 1 77 ? -3.320 -4.125 8.622 1.00 88.25 77 ASN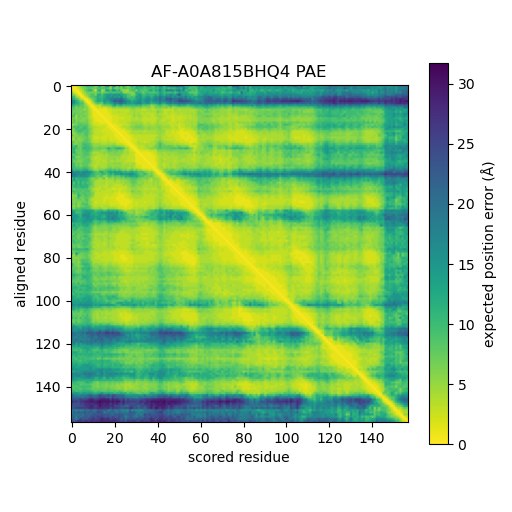 A C 1
ATOM 614 O O . ASN A 1 77 ? -4.464 -4.559 8.540 1.00 88.25 77 ASN A O 1
ATOM 618 N N . ILE A 1 78 ? -2.681 -3.657 7.546 1.00 90.12 78 ILE A N 1
ATOM 619 C CA . ILE A 1 78 ? -3.262 -3.736 6.202 1.00 90.12 78 ILE A CA 1
ATOM 620 C C . ILE A 1 78 ? -3.188 -5.173 5.676 1.00 90.12 78 ILE A C 1
ATOM 622 O O . ILE A 1 78 ? -2.122 -5.779 5.680 1.00 90.12 78 ILE A O 1
ATOM 626 N N . HIS A 1 79 ? -4.319 -5.662 5.167 1.00 91.19 79 HIS A N 1
ATOM 627 C CA . HIS A 1 79 ? -4.459 -6.938 4.462 1.00 91.19 79 HIS A CA 1
ATOM 628 C C . HIS A 1 79 ? -4.396 -6.746 2.942 1.00 91.19 79 HIS A C 1
ATOM 630 O O . HIS A 1 79 ? -3.802 -7.551 2.231 1.00 91.19 79 HIS A O 1
ATOM 636 N N . TYR A 1 80 ? -4.957 -5.641 2.442 1.00 92.12 80 TYR A N 1
ATOM 637 C CA . TYR A 1 80 ? -5.030 -5.327 1.016 1.00 92.12 80 TYR A CA 1
ATOM 638 C C . TYR A 1 80 ? -4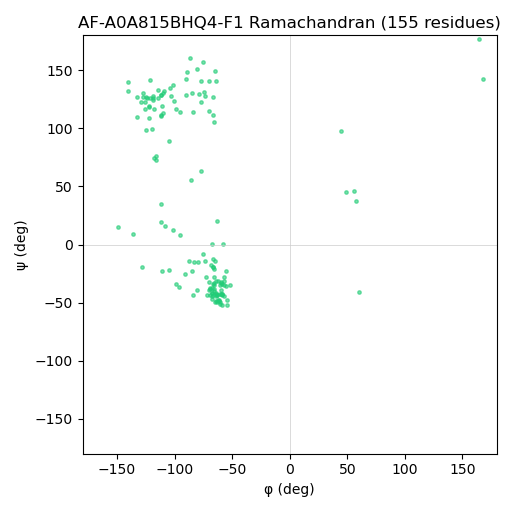.352 -3.983 0.741 1.00 92.12 80 TYR A C 1
ATOM 640 O O . TYR A 1 80 ? -4.885 -2.926 1.094 1.00 92.12 80 TYR A O 1
ATOM 648 N N . LEU A 1 81 ? -3.186 -4.008 0.094 1.00 90.94 81 LEU A N 1
ATOM 649 C CA . LEU A 1 81 ? -2.443 -2.805 -0.280 1.00 90.94 81 LEU A CA 1
ATOM 650 C C . LEU A 1 81 ? -2.432 -2.632 -1.798 1.00 90.94 81 LEU A C 1
ATOM 652 O O . LEU A 1 81 ? -2.065 -3.534 -2.540 1.00 90.94 81 LEU A O 1
ATOM 656 N N . THR A 1 82 ? -2.813 -1.453 -2.278 1.00 90.00 82 THR A N 1
ATOM 657 C CA . THR A 1 82 ? -2.688 -1.076 -3.690 1.00 90.00 82 THR A CA 1
ATOM 658 C C . THR A 1 82 ? -1.835 0.176 -3.823 1.00 90.00 82 THR A C 1
ATOM 660 O O . THR A 1 82 ? -2.113 1.198 -3.197 1.00 90.00 82 THR A O 1
ATOM 663 N N . LEU A 1 83 ? -0.805 0.088 -4.653 1.00 87.62 83 LEU A N 1
ATOM 664 C CA . LEU A 1 83 ? 0.206 1.103 -4.904 1.00 87.62 83 LEU A CA 1
ATOM 665 C C . LEU A 1 83 ? 0.166 1.479 -6.387 1.00 87.62 83 LEU A C 1
ATOM 667 O O . LEU A 1 83 ? 0.698 0.755 -7.219 1.00 87.62 83 LEU A O 1
ATOM 671 N N . GLU A 1 84 ? -0.480 2.590 -6.735 1.00 86.00 84 GLU A N 1
ATOM 672 C CA . GLU A 1 84 ? -0.622 3.051 -8.118 1.00 86.00 84 GLU A CA 1
ATOM 673 C C . GLU A 1 84 ? 0.355 4.184 -8.466 1.00 86.00 84 GLU A C 1
ATOM 675 O O . GLU A 1 84 ? 0.481 5.168 -7.733 1.00 86.00 84 GLU A O 1
ATOM 680 N N . LYS A 1 85 ? 0.953 4.092 -9.659 1.00 80.69 85 LYS A N 1
ATOM 681 C CA . LYS A 1 85 ? 1.894 5.063 -10.243 1.00 80.69 85 LYS A CA 1
ATOM 682 C C . LYS A 1 85 ? 3.126 5.325 -9.372 1.00 80.69 85 LYS A C 1
ATOM 684 O O . LYS A 1 85 ? 3.615 6.452 -9.305 1.00 80.69 85 LYS A O 1
ATOM 689 N N . ILE A 1 86 ? 3.632 4.279 -8.723 1.00 78.00 86 ILE A N 1
ATOM 690 C CA . ILE A 1 86 ? 4.828 4.363 -7.879 1.00 78.00 86 ILE A CA 1
ATOM 691 C C . ILE A 1 86 ? 6.083 4.093 -8.715 1.00 78.00 86 ILE A C 1
ATOM 693 O O . ILE A 1 86 ? 6.072 3.262 -9.623 1.00 78.00 86 ILE A O 1
ATOM 697 N N . MET A 1 87 ? 7.158 4.820 -8.403 1.00 78.69 87 MET A N 1
ATOM 698 C CA . MET A 1 87 ? 8.482 4.645 -9.009 1.00 78.69 87 MET A CA 1
ATOM 699 C C . MET A 1 87 ? 9.112 3.325 -8.547 1.00 78.69 87 MET A C 1
ATOM 701 O O . MET A 1 87 ? 9.027 2.975 -7.365 1.00 78.69 87 MET A O 1
ATOM 705 N N . LEU A 1 88 ? 9.799 2.624 -9.449 1.00 78.88 88 LEU A N 1
ATOM 706 C CA . LEU A 1 88 ? 10.336 1.281 -9.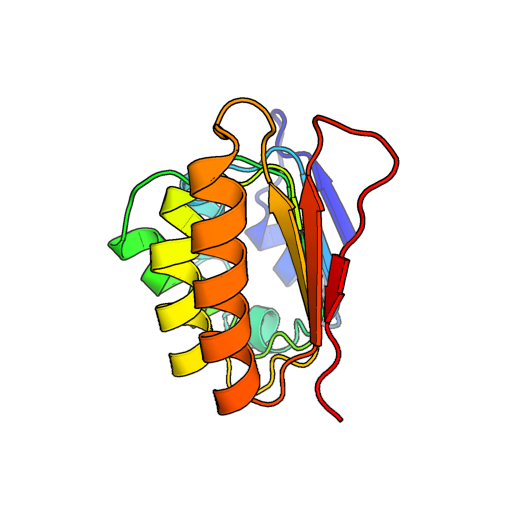196 1.00 78.88 88 LEU A CA 1
ATOM 707 C C . LEU A 1 88 ? 11.309 1.226 -8.001 1.00 78.88 88 LEU A C 1
ATOM 709 O O . LEU A 1 88 ? 11.208 0.343 -7.149 1.00 78.88 88 LEU A O 1
ATOM 713 N N . HIS A 1 89 ? 12.217 2.198 -7.890 1.00 77.94 89 HIS A N 1
ATOM 714 C CA . HIS A 1 89 ? 13.205 2.252 -6.803 1.00 77.94 89 HIS A CA 1
ATOM 715 C C . HIS A 1 89 ? 12.564 2.312 -5.406 1.00 77.94 89 HIS A C 1
ATOM 717 O O . HIS A 1 89 ? 13.078 1.714 -4.462 1.00 77.94 89 HIS A O 1
ATOM 723 N N . ASN A 1 90 ? 11.406 2.965 -5.268 1.00 78.50 90 ASN A N 1
ATOM 724 C CA . ASN A 1 90 ? 10.696 3.016 -3.992 1.00 78.50 90 ASN A CA 1
ATOM 725 C C . ASN A 1 90 ? 10.109 1.662 -3.614 1.00 78.50 90 ASN A C 1
ATOM 727 O O . ASN A 1 90 ? 10.063 1.336 -2.433 1.00 78.50 90 ASN A O 1
ATOM 731 N N . ILE A 1 91 ? 9.699 0.858 -4.595 1.00 81.75 91 ILE A N 1
ATOM 732 C CA . ILE A 1 91 ? 9.188 -0.492 -4.361 1.00 81.75 91 ILE A CA 1
ATOM 733 C C . ILE A 1 91 ? 10.295 -1.404 -3.813 1.00 81.75 91 ILE A C 1
ATOM 735 O O . ILE A 1 91 ? 10.048 -2.134 -2.851 1.00 81.75 91 ILE A O 1
ATOM 739 N N . TYR A 1 92 ? 11.527 -1.293 -4.327 1.00 81.75 92 TYR A N 1
ATOM 740 C CA . TYR A 1 92 ? 12.680 -2.040 -3.803 1.00 81.75 92 TYR A CA 1
ATOM 741 C C . TYR A 1 92 ? 12.985 -1.737 -2.330 1.00 81.75 92 TYR A C 1
ATOM 743 O O . TYR A 1 92 ? 13.421 -2.623 -1.600 1.00 81.75 92 TYR A O 1
ATOM 751 N N . ILE A 1 93 ? 12.740 -0.507 -1.870 1.00 81.06 93 ILE A N 1
ATOM 752 C CA . ILE A 1 93 ? 12.933 -0.121 -0.462 1.00 81.06 93 ILE A CA 1
ATOM 753 C C . ILE A 1 93 ? 11.705 -0.503 0.378 1.00 81.06 93 ILE A C 1
ATOM 755 O O . ILE A 1 93 ? 11.833 -1.008 1.496 1.00 81.06 93 ILE A O 1
ATOM 759 N N . LEU A 1 94 ? 10.509 -0.252 -0.155 1.00 81.06 94 LEU A N 1
ATOM 760 C CA . LEU A 1 94 ? 9.237 -0.409 0.539 1.00 81.06 94 LEU A CA 1
ATOM 761 C C . LEU A 1 94 ? 8.922 -1.870 0.840 1.00 81.06 94 LEU A C 1
ATOM 763 O O . LEU A 1 94 ? 8.541 -2.169 1.968 1.00 81.06 94 LEU A O 1
ATOM 767 N N . LEU A 1 95 ? 9.076 -2.782 -0.121 1.00 81.56 95 LEU A N 1
ATOM 768 C CA . LEU A 1 95 ? 8.644 -4.168 0.070 1.00 81.56 95 LEU A CA 1
ATOM 769 C C . LEU A 1 95 ? 9.414 -4.889 1.185 1.00 81.56 95 LEU A C 1
ATOM 771 O O . LEU A 1 95 ? 8.757 -5.395 2.093 1.00 81.56 95 LEU A O 1
ATOM 775 N N . PRO A 1 96 ? 10.758 -4.851 1.262 1.00 83.12 96 PRO A N 1
ATOM 776 C CA . PRO A 1 96 ? 11.482 -5.397 2.414 1.00 83.12 96 PRO A CA 1
ATOM 777 C C . PRO A 1 96 ? 10.983 -4.886 3.768 1.00 83.12 96 PRO A C 1
ATOM 779 O O . PRO A 1 96 ? 10.978 -5.623 4.755 1.00 83.12 96 PRO A O 1
ATOM 782 N N . LEU A 1 97 ? 10.557 -3.622 3.831 1.00 81.31 97 LEU A N 1
ATOM 783 C CA . LEU A 1 97 ? 10.050 -3.006 5.053 1.00 81.31 97 LEU A CA 1
ATOM 784 C C . LEU A 1 97 ? 8.593 -3.372 5.339 1.00 81.31 97 LEU A C 1
ATOM 786 O O . LEU A 1 97 ? 8.263 -3.592 6.502 1.00 81.31 97 LEU A O 1
ATOM 790 N N . LEU A 1 98 ? 7.742 -3.445 4.312 1.00 78.69 98 LEU A N 1
ATOM 791 C CA . LEU A 1 98 ? 6.351 -3.871 4.441 1.00 78.69 98 LEU A CA 1
ATOM 792 C C . LEU A 1 98 ? 6.285 -5.294 4.974 1.00 78.69 98 LEU A C 1
ATOM 794 O O . LEU A 1 98 ? 5.665 -5.509 6.000 1.00 78.69 98 LEU A O 1
ATOM 798 N N . PHE A 1 99 ? 7.002 -6.243 4.384 1.00 74.38 99 PHE A N 1
ATOM 799 C CA . PHE A 1 99 ? 6.933 -7.636 4.834 1.00 74.38 99 PHE A CA 1
ATOM 800 C C . PHE A 1 99 ? 7.482 -7.836 6.250 1.00 74.38 99 PHE A C 1
ATOM 802 O O . PHE A 1 99 ? 6.934 -8.599 7.037 1.00 74.38 99 PHE A O 1
ATOM 809 N N . ARG A 1 100 ? 8.518 -7.085 6.641 1.00 76.62 100 ARG A N 1
ATOM 810 C CA . ARG A 1 100 ? 9.026 -7.127 8.023 1.00 76.62 100 ARG A CA 1
ATOM 811 C C . ARG A 1 100 ? 8.058 -6.545 9.058 1.00 76.62 100 ARG A C 1
ATOM 813 O O . ARG A 1 100 ? 8.294 -6.730 10.252 1.00 76.62 100 ARG A O 1
ATOM 820 N N . LYS A 1 101 ? 7.062 -5.750 8.652 1.00 73.50 101 LYS A N 1
ATOM 821 C CA . LYS A 1 101 ? 6.249 -4.926 9.570 1.00 73.50 101 LYS A CA 1
ATOM 822 C C . LYS A 1 101 ? 4.737 -5.088 9.418 1.00 73.50 101 LYS A C 1
ATOM 824 O O . LYS A 1 101 ? 4.022 -4.752 10.357 1.00 73.50 101 LYS A O 1
ATOM 829 N N . VAL A 1 102 ? 4.266 -5.598 8.288 1.00 70.75 102 VAL A N 1
ATOM 830 C CA . VAL A 1 102 ? 2.861 -5.792 7.919 1.00 70.75 102 VAL A CA 1
ATOM 831 C C . VAL A 1 102 ? 2.639 -7.293 7.764 1.00 70.75 102 VAL A C 1
ATOM 833 O O . VAL A 1 102 ? 2.627 -7.831 6.664 1.00 70.75 102 VAL A O 1
ATOM 836 N N . ILE A 1 103 ? 2.536 -7.976 8.904 1.00 66.00 103 ILE A N 1
ATOM 837 C CA . ILE A 1 103 ? 2.497 -9.448 8.989 1.00 66.00 103 ILE A CA 1
ATOM 838 C C . ILE A 1 103 ? 1.227 -10.025 8.332 1.00 66.00 103 ILE A C 1
ATOM 840 O O . ILE A 1 103 ? 1.219 -11.179 7.927 1.00 66.00 103 ILE A O 1
ATOM 844 N N . ASN A 1 104 ? 0.176 -9.213 8.186 1.00 80.31 104 ASN A N 1
ATOM 845 C CA . ASN A 1 104 ? -1.146 -9.648 7.729 1.00 80.31 104 ASN A CA 1
ATOM 846 C C . ASN A 1 104 ? -1.430 -9.323 6.254 1.00 80.31 104 ASN A C 1
ATOM 848 O O . ASN A 1 104 ? -2.588 -9.355 5.848 1.00 80.31 104 ASN A O 1
ATOM 852 N N . LEU A 1 105 ? -0.423 -8.934 5.466 1.00 85.31 105 LEU A N 1
ATOM 853 C CA . LEU A 1 105 ? -0.644 -8.557 4.072 1.00 85.31 105 LEU A CA 1
ATOM 854 C C . LEU A 1 105 ? -1.002 -9.801 3.241 1.00 85.31 105 LEU A C 1
ATOM 856 O O . LEU A 1 105 ? -0.176 -10.688 3.076 1.00 85.31 105 LEU A O 1
ATOM 860 N N . GLU A 1 106 ? -2.221 -9.846 2.707 1.00 88.00 106 GLU A N 1
ATOM 861 C CA . GLU A 1 106 ? -2.753 -10.958 1.901 1.00 88.00 106 GLU A CA 1
ATOM 862 C C . GLU A 1 106 ? -2.654 -10.674 0.398 1.00 88.00 106 GLU A C 1
ATOM 864 O O . GLU A 1 106 ? -2.463 -11.583 -0.416 1.00 88.00 106 GLU A O 1
ATOM 869 N N . LEU A 1 107 ? -2.803 -9.399 0.022 1.00 87.44 107 LEU A N 1
ATOM 870 C CA . LEU A 1 107 ? -2.785 -8.951 -1.365 1.00 87.44 107 LEU A CA 1
ATOM 871 C C . LEU A 1 107 ? -2.034 -7.632 -1.516 1.00 87.44 107 LEU A C 1
ATOM 873 O O . LEU A 1 107 ? -2.325 -6.636 -0.846 1.00 87.44 107 LEU A O 1
ATOM 877 N N . LEU A 1 108 ? -1.143 -7.607 -2.499 1.00 88.62 108 LEU A N 1
ATOM 878 C CA . LEU A 1 108 ? -0.417 -6.425 -2.920 1.00 88.62 108 LEU A CA 1
ATOM 879 C C . LEU A 1 108 ? -0.601 -6.186 -4.419 1.00 88.62 108 LEU A C 1
ATOM 881 O O . LEU A 1 108 ? -0.139 -6.954 -5.255 1.00 88.62 108 LEU A O 1
ATOM 885 N N . ASN A 1 109 ? -1.216 -5.065 -4.767 1.00 88.62 109 ASN A N 1
ATOM 886 C CA . ASN A 1 109 ? -1.302 -4.605 -6.146 1.00 88.62 109 ASN A CA 1
ATOM 887 C C . ASN A 1 109 ? -0.298 -3.472 -6.360 1.00 88.62 109 ASN A C 1
ATOM 889 O O . ASN A 1 109 ? -0.316 -2.484 -5.624 1.00 88.62 109 ASN A O 1
ATOM 893 N N . ILE A 1 110 ? 0.546 -3.581 -7.378 1.00 86.38 110 ILE A N 1
ATOM 894 C CA . ILE A 1 110 ? 1.520 -2.559 -7.755 1.00 86.38 110 ILE A CA 1
ATOM 895 C C . ILE A 1 110 ? 1.254 -2.157 -9.203 1.00 86.38 110 ILE A C 1
ATOM 897 O O . ILE A 1 110 ? 1.375 -2.970 -10.108 1.00 86.38 110 ILE A O 1
ATOM 901 N N . SER A 1 111 ? 0.928 -0.893 -9.437 1.00 84.75 111 SER A N 1
ATOM 902 C CA . SER A 1 111 ? 0.874 -0.299 -10.771 1.00 84.75 111 SER A CA 1
ATOM 903 C C . SER A 1 111 ? 2.034 0.681 -10.878 1.00 84.75 111 SER A C 1
ATOM 905 O O . SER A 1 111 ? 2.102 1.671 -10.145 1.00 84.75 111 SER A O 1
ATOM 907 N N . LEU A 1 112 ? 3.001 0.367 -11.734 1.00 78.94 112 LEU A N 1
ATOM 908 C CA . LEU A 1 112 ? 4.249 1.122 -11.839 1.00 78.94 112 LEU A CA 1
ATOM 909 C C . LEU A 1 112 ? 4.100 2.257 -12.859 1.00 78.94 112 LEU A C 1
ATOM 911 O O . LEU A 1 112 ? 3.330 2.153 -13.825 1.00 78.94 112 LEU A O 1
ATOM 915 N N . ASN A 1 113 ? 4.814 3.367 -12.643 1.00 73.88 113 ASN A N 1
ATOM 916 C CA . ASN A 1 113 ? 4.820 4.455 -13.619 1.00 73.88 113 ASN A CA 1
ATOM 917 C C . ASN A 1 113 ? 5.660 4.067 -14.847 1.00 73.88 113 ASN A C 1
ATOM 919 O O . ASN A 1 113 ? 6.798 3.631 -14.711 1.00 73.88 113 ASN A O 1
ATOM 923 N N . GLY A 1 114 ? 5.093 4.200 -16.047 1.00 61.31 114 GLY A N 1
ATOM 924 C CA . GLY A 1 114 ? 5.655 3.630 -17.276 1.00 61.31 114 GLY A CA 1
ATOM 925 C C . GLY A 1 114 ? 6.981 4.246 -17.733 1.00 61.31 114 GLY A C 1
ATOM 926 O O . GLY A 1 114 ? 7.707 3.616 -18.501 1.00 61.31 114 GLY A O 1
ATOM 927 N N . ASP A 1 115 ? 7.314 5.445 -17.264 1.00 61.41 115 ASP A N 1
ATOM 928 C CA . ASP A 1 115 ? 8.497 6.188 -17.711 1.00 61.41 115 ASP A CA 1
ATOM 929 C C . ASP A 1 115 ? 9.825 5.615 -17.181 1.00 61.41 115 ASP A C 1
ATOM 931 O O . ASP A 1 115 ? 10.865 5.894 -17.765 1.00 61.41 115 ASP A O 1
ATOM 935 N N . ASP A 1 116 ? 9.784 4.734 -16.173 1.00 55.75 116 ASP A N 1
ATOM 936 C CA . ASP A 1 116 ? 10.962 4.201 -15.463 1.00 55.75 116 ASP A CA 1
ATOM 937 C C . ASP A 1 116 ? 11.485 2.844 -15.982 1.00 55.75 116 ASP A C 1
ATOM 939 O O . ASP A 1 116 ? 12.320 2.225 -15.326 1.00 55.75 116 ASP A O 1
ATOM 943 N N . PHE A 1 117 ? 10.972 2.320 -17.101 1.00 62.78 117 PHE A N 1
ATOM 944 C CA . PHE A 1 117 ? 11.295 0.950 -17.530 1.00 62.78 117 PHE A CA 1
ATOM 945 C C . PHE A 1 117 ? 12.003 0.871 -18.875 1.00 62.78 117 PHE A C 1
ATOM 947 O O . PHE A 1 117 ? 11.362 1.082 -19.911 1.00 62.78 117 PHE A O 1
ATOM 954 N N . ASP A 1 118 ? 13.239 0.374 -18.845 1.00 64.06 118 ASP A N 1
ATOM 955 C CA . ASP A 1 118 ? 13.768 -0.468 -19.915 1.00 64.06 118 ASP A CA 1
ATOM 956 C C . ASP A 1 118 ? 13.395 -1.945 -19.678 1.00 64.06 118 ASP A C 1
ATOM 958 O O . ASP A 1 118 ? 13.015 -2.369 -18.582 1.00 64.06 118 ASP A O 1
ATOM 962 N N . ILE A 1 119 ? 13.449 -2.760 -20.738 1.00 61.47 119 ILE A N 1
ATOM 963 C CA . ILE A 1 119 ? 13.039 -4.182 -20.716 1.00 61.47 119 ILE A CA 1
ATOM 964 C C . ILE A 1 119 ? 13.809 -4.981 -19.650 1.00 61.47 119 ILE A C 1
ATOM 966 O O . ILE A 1 119 ? 13.243 -5.877 -19.018 1.00 61.47 119 ILE A O 1
ATOM 970 N N . PHE A 1 120 ? 15.077 -4.632 -19.428 1.00 57.72 120 PHE A N 1
ATOM 971 C CA . PHE A 1 120 ? 15.947 -5.276 -18.447 1.00 57.72 120 PHE A CA 1
ATOM 972 C C . PHE A 1 120 ? 15.438 -5.087 -17.009 1.00 57.72 120 PHE A C 1
ATOM 974 O O . PHE A 1 120 ? 15.326 -6.059 -16.258 1.00 57.72 120 PHE A O 1
ATOM 981 N N . ASP A 1 121 ? 15.019 -3.869 -16.655 1.00 70.06 121 ASP A N 1
ATOM 982 C CA . ASP A 1 121 ? 14.508 -3.553 -15.317 1.00 70.06 121 ASP A CA 1
ATOM 983 C C . ASP A 1 121 ? 13.202 -4.288 -15.015 1.00 70.06 121 ASP A C 1
ATOM 985 O O . ASP A 1 121 ? 12.972 -4.714 -13.881 1.00 70.06 121 ASP A O 1
ATOM 989 N N . LYS A 1 122 ? 12.363 -4.513 -16.038 1.00 70.56 122 LYS A N 1
ATOM 990 C CA . LYS A 1 122 ? 11.138 -5.314 -15.897 1.00 70.56 122 LYS A CA 1
ATOM 991 C C . LYS A 1 122 ? 11.461 -6.761 -15.526 1.00 70.56 122 LYS A C 1
ATOM 993 O O . LYS A 1 122 ? 10.874 -7.274 -14.578 1.00 70.56 122 LYS A O 1
ATOM 998 N N . GLN A 1 123 ? 12.373 -7.418 -16.245 1.00 76.38 123 GLN A N 1
ATOM 999 C CA . GLN A 1 123 ? 12.715 -8.824 -15.989 1.00 76.38 123 GLN A CA 1
ATOM 1000 C C . GLN A 1 123 ? 13.403 -9.007 -14.634 1.00 76.38 123 GLN A C 1
ATOM 1002 O O . GLN A 1 123 ? 13.031 -9.906 -13.879 1.00 76.38 123 GLN A O 1
ATOM 1007 N N . HIS A 1 124 ? 14.347 -8.123 -14.299 1.00 82.38 124 HIS A N 1
ATOM 1008 C CA . HIS A 1 124 ? 15.033 -8.166 -13.011 1.00 82.38 124 HIS A CA 1
ATOM 1009 C C . HIS A 1 124 ? 14.058 -7.967 -11.844 1.00 82.38 124 HIS A C 1
ATOM 1011 O O . HIS A 1 124 ? 14.036 -8.773 -10.913 1.00 82.38 124 HIS A O 1
ATOM 1017 N N . PHE A 1 125 ? 13.186 -6.956 -11.929 1.00 81.88 125 PHE A N 1
ATOM 1018 C CA . PHE A 1 125 ? 12.161 -6.718 -10.915 1.00 81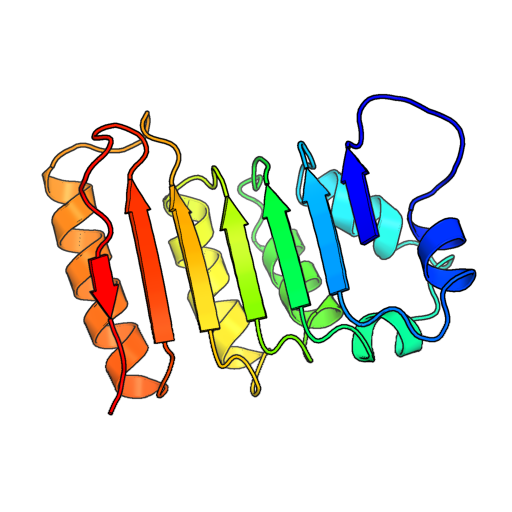.88 125 PHE A CA 1
ATOM 1019 C C . PHE A 1 125 ? 11.219 -7.912 -10.762 1.00 81.88 125 PHE A C 1
ATOM 1021 O O . PHE A 1 125 ? 10.887 -8.301 -9.645 1.00 81.88 125 PHE A O 1
ATOM 1028 N N . GLN A 1 126 ? 10.805 -8.518 -11.877 1.00 78.06 126 GLN A N 1
ATOM 1029 C CA . GLN A 1 126 ? 9.930 -9.683 -11.848 1.00 78.06 126 GLN A CA 1
ATOM 1030 C C . GLN A 1 126 ? 10.582 -10.883 -11.165 1.00 78.06 126 GLN A C 1
ATOM 1032 O O . GLN A 1 126 ? 9.928 -11.563 -10.377 1.00 78.06 126 GLN A O 1
ATOM 1037 N N . GLN A 1 127 ? 11.854 -11.150 -11.460 1.00 81.75 127 GLN A N 1
ATOM 1038 C CA . GLN A 1 127 ? 12.588 -12.238 -10.827 1.00 81.75 127 GLN A CA 1
ATOM 1039 C C . GLN A 1 127 ? 12.755 -11.992 -9.326 1.00 81.75 127 GLN A C 1
ATOM 1041 O O . GLN A 1 127 ? 12.395 -12.855 -8.528 1.00 81.75 127 GLN A O 1
ATOM 1046 N N . TRP A 1 128 ? 13.212 -10.797 -8.947 1.00 85.31 128 TRP A N 1
ATOM 1047 C CA . TRP A 1 128 ? 13.361 -10.418 -7.545 1.00 85.31 128 TRP A CA 1
ATOM 1048 C C . TRP A 1 128 ? 12.035 -10.533 -6.786 1.00 85.31 128 TRP A C 1
ATOM 1050 O O . TRP A 1 128 ? 11.988 -11.108 -5.703 1.00 85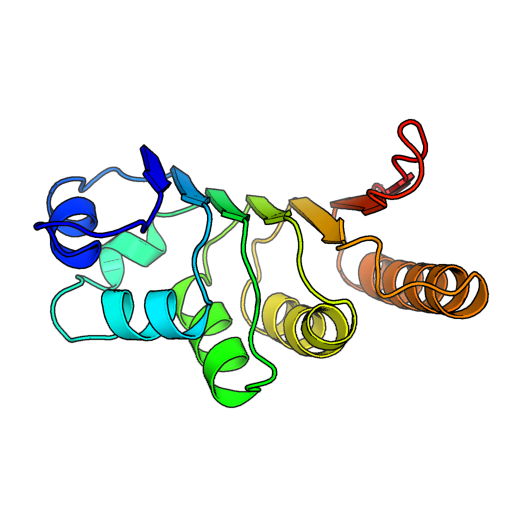.31 128 TRP A O 1
ATOM 1060 N N . LEU A 1 129 ? 10.931 -10.063 -7.375 1.00 82.44 129 LEU A N 1
ATOM 1061 C CA . LEU A 1 129 ? 9.617 -10.125 -6.747 1.00 82.44 129 LEU A CA 1
ATOM 1062 C C . LEU A 1 129 ? 9.107 -11.571 -6.612 1.00 82.44 129 LEU A C 1
ATOM 1064 O O . LEU A 1 129 ? 8.522 -11.898 -5.585 1.00 82.44 129 LEU A O 1
ATOM 1068 N N . LYS A 1 130 ? 9.363 -12.459 -7.584 1.00 78.38 130 LYS A N 1
ATOM 1069 C CA . LYS A 1 130 ? 9.028 -13.894 -7.470 1.00 78.38 130 LYS A CA 1
ATOM 1070 C C . LYS A 1 130 ? 9.747 -14.563 -6.304 1.00 78.38 130 LYS A C 1
ATOM 1072 O O . LYS A 1 130 ? 9.101 -15.244 -5.512 1.00 78.38 130 LYS A O 1
ATOM 1077 N N . GLU A 1 131 ? 11.057 -14.359 -6.197 1.00 77.00 131 GLU A N 1
ATOM 1078 C CA . GLU A 1 131 ? 11.857 -14.876 -5.079 1.00 77.00 131 GLU A CA 1
ATOM 1079 C C . GLU A 1 131 ? 11.333 -14.325 -3.746 1.00 77.00 131 GLU A C 1
ATOM 1081 O O . GLU A 1 131 ? 11.210 -15.045 -2.758 1.00 77.00 131 GLU A O 1
ATOM 1086 N N . PHE A 1 132 ? 10.939 -13.052 -3.742 1.00 72.69 132 PHE A N 1
ATOM 1087 C CA . PHE A 1 132 ? 10.412 -12.378 -2.567 1.00 72.69 132 PHE A CA 1
ATOM 1088 C C . PHE A 1 132 ? 9.029 -12.895 -2.129 1.00 72.69 132 PHE A C 1
ATOM 1090 O O . PHE A 1 132 ? 8.772 -13.032 -0.934 1.00 72.69 132 PHE A O 1
ATOM 1097 N N . ILE A 1 133 ? 8.151 -13.222 -3.079 1.00 73.12 133 ILE A N 1
ATOM 1098 C CA . ILE A 1 133 ? 6.803 -13.758 -2.838 1.00 73.12 133 ILE A CA 1
ATOM 1099 C C . ILE A 1 133 ? 6.839 -15.203 -2.339 1.00 73.12 133 ILE A C 1
ATOM 1101 O O . ILE A 1 133 ? 6.121 -15.536 -1.398 1.00 73.12 133 ILE A O 1
ATOM 1105 N N . GLN A 1 134 ? 7.683 -16.053 -2.936 1.00 69.88 134 GLN A N 1
ATOM 1106 C CA . GLN A 1 134 ? 7.798 -17.470 -2.557 1.00 69.88 134 GLN A CA 1
ATOM 1107 C C . GLN A 1 134 ? 8.145 -17.662 -1.077 1.00 69.88 134 GLN A C 1
ATOM 1109 O O . GLN A 1 134 ? 7.775 -18.667 -0.479 1.00 69.88 134 GLN A O 1
ATOM 1114 N N . LEU A 1 135 ? 8.833 -16.691 -0.480 1.00 65.00 135 LEU A N 1
ATOM 1115 C CA . LEU A 1 135 ? 9.213 -16.719 0.927 1.00 65.00 135 LEU A CA 1
ATOM 1116 C C . LEU A 1 135 ? 8.079 -16.326 1.887 1.00 65.00 135 LEU A C 1
ATOM 1118 O O . LEU A 1 135 ? 8.224 -16.547 3.085 1.00 65.00 135 LEU A O 1
ATOM 1122 N N . ASN A 1 136 ? 6.995 -15.710 1.404 1.00 66.12 136 ASN A N 1
ATOM 1123 C CA . ASN A 1 136 ? 6.077 -14.950 2.258 1.00 66.12 136 ASN A CA 1
ATOM 1124 C C . ASN A 1 136 ? 4.578 -15.181 1.989 1.00 66.12 136 ASN A C 1
ATOM 1126 O O . ASN A 1 136 ? 3.770 -14.449 2.549 1.00 66.12 136 ASN A O 1
ATOM 1130 N N . ASP A 1 137 ? 4.209 -16.156 1.151 1.00 72.75 137 ASP A N 1
ATOM 1131 C CA . ASP A 1 137 ? 2.810 -16.540 0.881 1.00 72.75 137 ASP A CA 1
ATOM 1132 C C . ASP A 1 137 ? 1.878 -15.345 0.554 1.00 72.75 137 ASP A C 1
ATOM 1134 O O . ASP A 1 137 ? 0.787 -15.195 1.103 1.00 72.75 137 ASP A O 1
ATOM 1138 N N . LEU A 1 138 ? 2.354 -14.434 -0.309 1.00 78.44 138 LEU A N 1
ATOM 1139 C CA . LEU A 1 138 ? 1.660 -13.194 -0.673 1.00 78.44 138 LEU A CA 1
ATOM 1140 C C . LEU A 1 138 ? 1.127 -13.237 -2.110 1.00 78.44 138 LEU A C 1
ATOM 1142 O O . LEU A 1 138 ? 1.884 -13.458 -3.055 1.00 78.44 138 LEU A O 1
ATOM 1146 N N . ASN A 1 139 ? -0.138 -12.858 -2.309 1.00 81.75 139 ASN A N 1
ATOM 1147 C CA . ASN A 1 139 ? -0.656 -12.596 -3.651 1.00 81.75 139 ASN A CA 1
ATOM 1148 C C . ASN A 1 139 ? -0.178 -11.228 -4.148 1.00 81.75 139 ASN A C 1
ATOM 1150 O O . ASN A 1 139 ? -0.458 -10.202 -3.521 1.00 81.75 139 ASN A O 1
ATOM 1154 N N . VAL A 1 140 ? 0.504 -11.190 -5.294 1.00 82.00 140 VAL A N 1
ATOM 1155 C CA . VAL A 1 140 ? 0.992 -9.935 -5.879 1.00 82.00 140 VAL A CA 1
ATOM 1156 C C . VAL 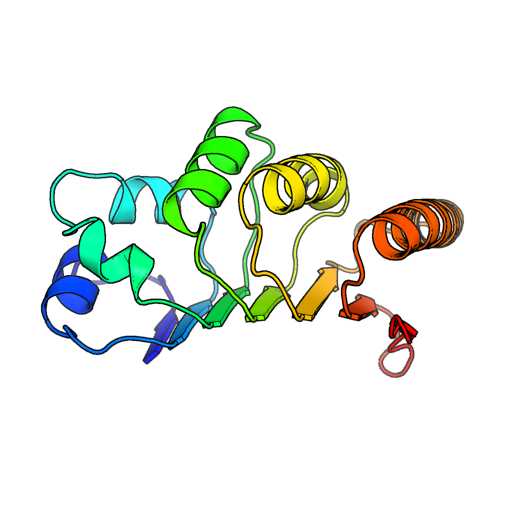A 1 140 ? 0.543 -9.798 -7.320 1.00 82.00 140 VAL A C 1
ATOM 1158 O O . VAL A 1 140 ? 0.807 -10.660 -8.158 1.00 82.00 140 VAL A O 1
ATOM 1161 N N . ASN A 1 141 ? -0.084 -8.664 -7.615 1.00 82.38 141 ASN A N 1
ATOM 1162 C CA . ASN A 1 141 ? -0.412 -8.265 -8.976 1.00 82.38 141 ASN A CA 1
ATOM 1163 C C . ASN A 1 141 ? 0.453 -7.078 -9.372 1.00 82.38 141 ASN A C 1
ATOM 1165 O O . ASN A 1 141 ? 0.511 -6.083 -8.646 1.00 82.38 141 ASN A O 1
ATOM 1169 N N . VAL A 1 142 ? 1.093 -7.166 -10.536 1.00 81.69 142 VAL A N 1
ATOM 1170 C CA . VAL A 1 142 ? 1.880 -6.063 -11.091 1.00 81.69 142 VAL A CA 1
ATOM 1171 C C . VAL A 1 142 ? 1.296 -5.627 -12.429 1.00 81.69 142 VAL A C 1
ATOM 1173 O O . VAL A 1 142 ? 1.107 -6.443 -13.333 1.00 81.69 142 VAL A O 1
ATOM 1176 N N . GLU A 1 143 ? 1.031 -4.330 -12.552 1.00 79.88 143 GLU A N 1
ATOM 1177 C CA . GLU A 1 143 ? 0.551 -3.662 -13.760 1.00 79.88 143 GLU A CA 1
ATOM 1178 C C . GLU A 1 143 ? 1.610 -2.675 -14.281 1.00 79.88 143 GLU A C 1
ATOM 1180 O O . GLU A 1 143 ? 2.162 -1.862 -13.531 1.00 79.88 143 GLU A O 1
ATOM 1185 N N . TYR A 1 144 ? 1.874 -2.724 -15.590 1.00 70.19 144 TYR A N 1
ATOM 1186 C CA . TYR A 1 144 ? 2.803 -1.825 -16.279 1.00 70.19 144 TYR A CA 1
ATOM 1187 C C . TYR A 1 144 ? 2.030 -0.888 -17.217 1.00 70.19 144 TYR A C 1
ATOM 1189 O O . TYR A 1 144 ? 1.550 -1.311 -18.263 1.00 70.19 144 TYR A O 1
ATOM 1197 N N . ASN A 1 145 ? 1.963 0.407 -16.894 1.00 57.00 145 ASN A N 1
ATOM 1198 C CA . ASN A 1 145 ? 1.122 1.387 -17.607 1.00 57.00 145 ASN A CA 1
ATOM 1199 C C . ASN A 1 145 ? 1.531 1.715 -19.067 1.00 57.00 145 ASN A C 1
ATOM 1201 O O . ASN A 1 145 ? 0.880 2.550 -19.689 1.00 57.00 145 ASN A O 1
ATOM 1205 N N . LYS A 1 146 ? 2.594 1.115 -19.630 1.00 50.97 146 LYS A N 1
ATOM 1206 C CA . LYS A 1 146 ? 2.993 1.352 -21.037 1.00 50.97 146 LYS A CA 1
ATOM 1207 C C . LYS A 1 146 ? 2.242 0.475 -22.045 1.00 50.97 146 LYS A C 1
ATOM 1209 O O . LYS A 1 146 ? 2.105 0.885 -23.190 1.00 50.97 146 LYS A O 1
ATOM 1214 N N . ASP A 1 147 ? 1.698 -0.663 -21.613 1.00 44.47 147 ASP A N 1
ATOM 1215 C CA . ASP A 1 147 ? 1.019 -1.618 -22.488 1.00 44.47 147 ASP A CA 1
ATOM 1216 C C . ASP A 1 147 ? -0.310 -2.015 -21.838 1.00 44.47 147 ASP A C 1
ATOM 1218 O O . ASP A 1 147 ? -0.326 -2.712 -20.826 1.00 44.47 147 ASP A O 1
ATOM 1222 N N . ASN A 1 148 ? -1.434 -1.584 -22.410 1.00 39.53 148 ASN A N 1
ATOM 1223 C CA . ASN A 1 148 ? -2.792 -1.779 -21.874 1.00 39.53 148 ASN A CA 1
ATOM 1224 C C . ASN A 1 148 ? -3.264 -3.256 -21.755 1.00 39.53 148 ASN A C 1
ATOM 1226 O O . ASN A 1 148 ? -4.469 -3.491 -21.709 1.00 39.53 148 ASN A O 1
ATOM 1230 N N . GLN A 1 149 ? -2.377 -4.263 -21.728 1.00 38.00 149 GLN A N 1
ATOM 1231 C CA . GLN A 1 149 ? -2.741 -5.692 -21.703 1.00 38.00 149 GLN A CA 1
ATOM 1232 C C . GLN A 1 149 ? -1.774 -6.650 -20.965 1.00 38.00 149 GLN A C 1
ATOM 1234 O O . GLN A 1 149 ? -1.915 -7.859 -21.113 1.00 38.00 149 GLN A O 1
ATOM 1239 N N . ASN A 1 150 ? -0.837 -6.185 -20.129 1.00 44.66 150 ASN A N 1
ATOM 1240 C CA . ASN A 1 150 ? 0.071 -7.087 -19.392 1.00 44.66 150 ASN A CA 1
ATOM 1241 C C . ASN A 1 150 ? -0.125 -6.997 -17.872 1.00 44.66 150 ASN A C 1
ATOM 1243 O O . ASN A 1 150 ? 0.712 -6.448 -17.155 1.00 44.66 150 ASN A O 1
ATOM 1247 N N . MET A 1 151 ? -1.238 -7.546 -17.379 1.00 45.03 151 MET A N 1
ATOM 1248 C CA . MET A 1 151 ? -1.406 -7.818 -15.950 1.00 45.03 151 MET A CA 1
ATOM 1249 C C . MET A 1 151 ? -0.751 -9.163 -15.633 1.00 45.03 151 MET A C 1
ATOM 1251 O O . MET A 1 151 ? -1.215 -10.206 -16.093 1.00 45.03 151 MET A O 1
ATOM 1255 N N . ILE A 1 152 ? 0.321 -9.147 -14.844 1.00 56.19 152 ILE A N 1
ATOM 1256 C CA . ILE A 1 152 ? 0.921 -10.378 -14.330 1.00 56.19 152 ILE A CA 1
ATOM 1257 C C . ILE A 1 152 ? 0.338 -10.623 -12.941 1.00 56.19 152 ILE A C 1
ATOM 1259 O O . ILE A 1 152 ? 0.561 -9.840 -12.018 1.00 56.19 152 ILE A O 1
ATOM 1263 N N . VAL A 1 153 ? -0.433 -11.704 -12.820 1.00 47.97 153 VAL A N 1
ATOM 1264 C CA . VAL A 1 153 ? -1.009 -12.180 -11.559 1.00 47.97 153 VAL A CA 1
ATOM 1265 C C . VAL A 1 153 ? -0.131 -13.311 -11.040 1.00 47.97 153 VAL A C 1
ATOM 1267 O O . VAL A 1 153 ? -0.038 -14.359 -11.684 1.00 47.97 153 VAL A O 1
ATOM 1270 N N . TRP A 1 154 ? 0.496 -13.123 -9.880 1.00 52.25 154 TRP A N 1
ATOM 1271 C CA . TRP A 1 154 ? 1.150 -14.205 -9.150 1.00 52.25 154 TRP A CA 1
ATOM 1272 C C . TRP A 1 154 ? 0.376 -14.497 -7.876 1.00 52.25 154 TRP A C 1
ATOM 1274 O O . TRP A 1 154 ? 0.219 -13.636 -7.011 1.00 52.25 154 TRP A O 1
ATOM 1284 N N . LYS A 1 155 ? -0.108 -15.733 -7.788 1.00 36.91 155 LYS A N 1
ATOM 1285 C CA . LYS A 1 155 ? -0.683 -16.292 -6.574 1.00 36.91 155 LYS A CA 1
ATOM 1286 C C . LYS A 1 155 ? 0.332 -17.244 -5.968 1.00 36.91 155 LYS A C 1
ATOM 1288 O O . LYS A 1 155 ? 0.929 -18.035 -6.704 1.00 36.91 155 LYS A O 1
ATOM 1293 N N . THR A 1 156 ? 0.537 -17.155 -4.665 1.00 38.97 156 THR A N 1
ATOM 1294 C CA . THR A 1 156 ? 1.028 -18.309 -3.914 1.00 38.97 156 THR A CA 1
ATOM 1295 C C . THR A 1 156 ? -0.129 -19.300 -3.749 1.00 38.97 156 THR A C 1
ATOM 1297 O O . THR A 1 156 ? -1.284 -18.940 -3.994 1.00 38.97 156 THR A O 1
ATOM 1300 N N . ASN A 1 157 ? 0.199 -20.574 -3.524 1.00 38.44 157 ASN A N 1
ATOM 1301 C CA . ASN A 1 157 ? -0.771 -21.678 -3.544 1.00 38.44 157 ASN A CA 1
ATOM 1302 C C . ASN A 1 157 ? -1.903 -21.501 -2.532 1.00 38.44 157 ASN A C 1
ATOM 1304 O O . ASN A 1 157 ? -1.590 -21.187 -1.368 1.00 38.44 157 ASN A O 1
#

Radius of gyration: 15.58 Å; Cα contacts (8 Å, |Δi|>4): 263; chains: 1; bounding box: 31×45×40 Å

Organism: NCBI:txid1234261

Sequence (157 aa):
FSRQLSRNVIKLSDLINLMPNLTCLRLSYVSLTQLINELGNDGIDKKMLKKLTTLTIKGSMENDTFKIKTFCYMFSNIHYLTLEKIMLHNIYILLPLLFRKVINLELLNISLNGDDFDIFDKQHFQQWLKEFIQLNDLNVNVEYNKDNQNMIVWKTN